Protein AF-A0A7J9BFS1-F1 (afdb_monomer_lite)

Foldseek 3Di:
DVVVVVCVVVVVVVVVVVVVVVVVVVVVVLVVCVVVVDDSVVVVVVVVVVVCVVVVVVCVVDPDPDPDPPVVVVVVVVVVVVVVVVVVVVVVCLVVCVVVDPPVVSVVVVVCVVVVVVVVVVVD

Structure (mmCIF, N/CA/C/O backbone):
data_AF-A0A7J9BFS1-F1
#
_entry.id   AF-A0A7J9BFS1-F1
#
loop_
_atom_site.group_PDB
_atom_site.id
_atom_site.type_symbol
_atom_site.label_atom_id
_atom_site.label_alt_id
_atom_site.label_comp_id
_atom_site.label_asym_id
_atom_site.label_entity_id
_atom_site.label_seq_id
_atom_site.pdbx_PDB_ins_code
_atom_site.Cartn_x
_atom_site.Cartn_y
_atom_site.Cartn_z
_atom_site.occupancy
_atom_site.B_iso_or_equiv
_atom_site.auth_seq_id
_atom_site.auth_comp_id
_atom_site.auth_asym_id
_atom_site.auth_atom_id
_atom_site.pdbx_PDB_model_num
ATOM 1 N N . MET A 1 1 ? 2.893 0.863 -35.184 1.00 55.41 1 MET A N 1
ATOM 2 C CA . MET A 1 1 ? 3.266 1.933 -34.227 1.00 55.41 1 MET A CA 1
ATOM 3 C C . MET A 1 1 ? 2.074 2.430 -33.401 1.00 55.41 1 MET A C 1
ATOM 5 O O . MET A 1 1 ? 2.180 2.398 -32.184 1.00 55.41 1 MET A O 1
ATOM 9 N N . ALA A 1 2 ? 0.919 2.753 -34.004 1.00 58.19 2 ALA A N 1
ATOM 10 C CA . ALA A 1 2 ? -0.283 3.233 -33.291 1.00 58.19 2 ALA A CA 1
ATOM 11 C C . ALA A 1 2 ? -0.827 2.300 -32.178 1.00 58.19 2 ALA A C 1
ATOM 13 O O . ALA A 1 2 ? -1.223 2.768 -31.117 1.00 58.19 2 ALA A O 1
ATOM 14 N N . ARG A 1 3 ? -0.771 0.970 -32.362 1.00 57.31 3 ARG A N 1
ATOM 15 C CA . ARG A 1 3 ? -1.233 -0.019 -31.359 1.00 57.31 3 ARG A CA 1
ATOM 16 C C . ARG A 1 3 ? -0.454 0.008 -30.031 1.00 57.31 3 ARG A C 1
ATOM 18 O O . ARG A 1 3 ? -1.038 -0.262 -28.990 1.00 57.31 3 ARG A O 1
ATOM 25 N N . ARG A 1 4 ? 0.848 0.329 -30.059 1.00 61.09 4 ARG A N 1
ATOM 26 C CA . ARG A 1 4 ? 1.684 0.455 -28.846 1.00 61.09 4 ARG A CA 1
ATOM 27 C C . ARG A 1 4 ? 1.444 1.774 -28.113 1.00 61.09 4 ARG A C 1
ATOM 29 O O . ARG A 1 4 ? 1.547 1.795 -26.896 1.00 61.09 4 ARG A O 1
ATOM 36 N N . TYR A 1 5 ? 1.114 2.833 -28.852 1.00 60.84 5 TYR A N 1
ATOM 37 C CA . TYR A 1 5 ? 0.752 4.131 -28.281 1.00 60.84 5 TYR A CA 1
ATOM 38 C C . TYR A 1 5 ? -0.561 4.019 -27.514 1.00 60.84 5 TYR A C 1
ATOM 40 O O . TYR A 1 5 ? -0.587 4.249 -26.315 1.00 60.84 5 TYR A O 1
ATOM 48 N N . CYS A 1 6 ? -1.589 3.473 -28.173 1.00 59.28 6 CYS A N 1
ATOM 49 C CA . CYS A 1 6 ? -2.881 3.235 -27.544 1.00 59.28 6 CYS A CA 1
ATOM 50 C C . CYS A 1 6 ? -2.723 2.362 -26.289 1.00 59.28 6 CYS A C 1
ATOM 52 O O . CYS A 1 6 ? -3.188 2.758 -25.238 1.00 59.28 6 CYS A O 1
ATOM 54 N N . TYR A 1 7 ? -1.965 1.254 -26.341 1.00 67.69 7 TYR A N 1
ATOM 55 C CA . TYR A 1 7 ? -1.684 0.420 -25.158 1.00 67.69 7 TYR A CA 1
ATOM 56 C C . TYR A 1 7 ? -1.024 1.186 -23.996 1.00 67.69 7 TYR A C 1
ATOM 58 O O . TYR A 1 7 ? -1.391 0.961 -22.846 1.00 67.69 7 TYR A O 1
ATOM 66 N N . ASN A 1 8 ? -0.088 2.096 -24.279 1.00 74.12 8 ASN A N 1
ATOM 67 C CA . ASN A 1 8 ? 0.541 2.932 -23.253 1.00 74.12 8 ASN A CA 1
ATOM 68 C C . ASN A 1 8 ? -0.403 3.990 -22.668 1.00 74.12 8 ASN A C 1
ATOM 70 O O . ASN A 1 8 ? -0.180 4.389 -21.531 1.00 74.12 8 ASN A O 1
ATOM 74 N N . ASP A 1 9 ? -1.449 4.398 -23.389 1.00 75.88 9 ASP A N 1
ATOM 75 C CA . ASP A 1 9 ? -2.501 5.287 -22.881 1.00 75.88 9 ASP A CA 1
ATOM 76 C C . ASP A 1 9 ? -3.625 4.514 -22.157 1.00 75.88 9 ASP A C 1
ATOM 78 O O . ASP A 1 9 ? -4.157 4.983 -21.150 1.00 75.88 9 ASP A O 1
ATOM 82 N N . VAL A 1 10 ? -3.970 3.292 -22.596 1.00 81.56 10 VAL A N 1
ATOM 83 C CA . VAL A 1 10 ? -5.007 2.477 -21.927 1.00 81.56 10 VAL A CA 1
ATOM 84 C C . VAL A 1 10 ? -4.484 1.808 -20.656 1.00 81.56 10 VAL A C 1
ATOM 86 O O . VAL A 1 10 ? -5.241 1.633 -19.706 1.00 81.56 10 VAL A O 1
ATOM 89 N N . ALA A 1 11 ? -3.204 1.435 -20.601 1.00 82.75 11 ALA A N 1
ATOM 90 C CA . ALA A 1 11 ? -2.602 0.827 -19.414 1.00 82.75 11 ALA A CA 1
ATOM 91 C 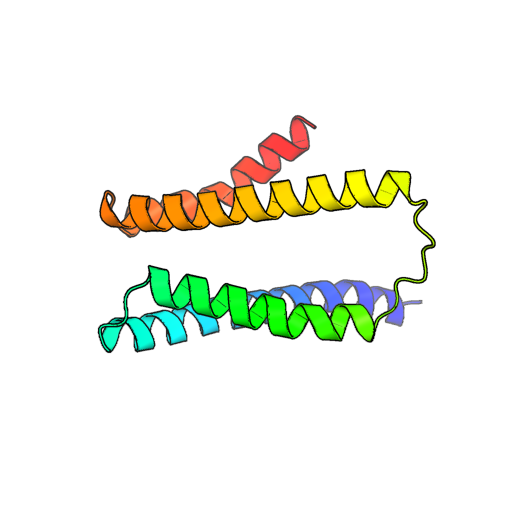C . ALA A 1 11 ? -2.747 1.688 -18.138 1.00 82.75 11 ALA A C 1
ATOM 93 O O . ALA A 1 11 ? -3.215 1.150 -17.130 1.00 82.75 11 ALA A O 1
ATOM 94 N N . PRO A 1 12 ? -2.420 2.998 -18.134 1.00 86.00 12 PRO A N 1
ATOM 95 C CA . PRO A 1 12 ? -2.624 3.851 -16.967 1.00 86.00 12 PRO A CA 1
ATOM 96 C C . PRO A 1 12 ? -4.108 4.058 -16.648 1.00 86.00 12 PRO A C 1
ATOM 98 O O . PRO A 1 12 ? -4.456 4.111 -15.471 1.00 86.00 12 PRO A O 1
ATOM 101 N N . LEU A 1 13 ? -4.995 4.090 -17.650 1.00 85.56 13 LEU A N 1
ATOM 102 C CA . LEU A 1 13 ? -6.444 4.143 -17.418 1.00 85.56 13 LEU A CA 1
ATOM 103 C C . LEU A 1 13 ? -6.945 2.889 -16.695 1.00 85.56 13 LEU A C 1
ATOM 105 O O . LEU A 1 13 ? -7.626 2.990 -15.677 1.00 85.56 13 LEU A O 1
ATOM 109 N N . ILE A 1 14 ? -6.566 1.705 -17.174 1.00 88.56 14 ILE A N 1
ATOM 110 C CA . ILE A 1 14 ? -6.935 0.428 -16.550 1.00 88.56 14 ILE A CA 1
ATOM 111 C C . ILE A 1 14 ? -6.352 0.341 -15.134 1.00 88.56 14 ILE A C 1
ATOM 113 O O . ILE A 1 14 ? -7.049 -0.086 -14.210 1.00 88.56 14 ILE A O 1
ATOM 117 N N . ALA A 1 15 ? -5.107 0.785 -14.935 1.00 86.38 15 ALA A N 1
ATOM 118 C CA . ALA A 1 15 ? -4.481 0.833 -13.616 1.00 86.38 15 ALA A CA 1
ATOM 119 C C . ALA A 1 15 ? -5.232 1.773 -12.660 1.00 86.38 15 ALA A C 1
ATOM 121 O O . ALA A 1 15 ? -5.515 1.388 -11.525 1.00 86.38 15 ALA A O 1
ATOM 122 N N . MET A 1 16 ? -5.613 2.968 -13.123 1.00 89.25 16 MET A N 1
ATOM 123 C CA . MET A 1 16 ? -6.375 3.935 -12.333 1.00 89.25 16 MET A CA 1
ATOM 124 C C . MET A 1 16 ? -7.749 3.381 -11.950 1.00 89.25 16 MET A C 1
ATOM 126 O O . MET A 1 16 ? -8.113 3.416 -10.776 1.00 89.25 16 MET A O 1
ATOM 130 N N . VAL A 1 17 ? -8.489 2.815 -12.908 1.00 91.00 17 VAL A N 1
ATOM 131 C CA . VAL A 1 17 ? -9.804 2.208 -12.649 1.00 91.00 17 VAL A CA 1
ATOM 132 C C . VAL A 1 17 ? -9.676 1.069 -11.641 1.00 91.00 17 VAL A C 1
ATOM 134 O O . VAL A 1 17 ? -10.411 1.037 -10.657 1.00 91.00 17 VAL A O 1
ATOM 137 N N . THR A 1 18 ? -8.695 0.182 -11.819 1.00 89.38 18 THR A N 1
ATOM 138 C CA . THR A 1 18 ? -8.459 -0.937 -10.894 1.00 89.38 18 THR A CA 1
ATOM 139 C C . THR A 1 18 ? -8.118 -0.440 -9.487 1.00 89.38 18 THR A C 1
ATOM 141 O O . THR A 1 18 ? -8.646 -0.968 -8.506 1.00 89.38 18 THR A O 1
ATOM 144 N N . ALA A 1 19 ? -7.285 0.597 -9.367 1.00 83.75 19 ALA A N 1
ATOM 145 C CA . ALA A 1 19 ? -6.924 1.194 -8.084 1.00 83.75 19 ALA A CA 1
ATOM 146 C C . ALA A 1 19 ? -8.137 1.828 -7.386 1.00 83.75 19 ALA A C 1
ATOM 148 O O . ALA A 1 19 ? -8.351 1.583 -6.198 1.00 83.75 19 ALA A O 1
ATOM 149 N N . VAL A 1 20 ? -8.970 2.578 -8.117 1.00 87.50 20 VAL A N 1
ATOM 150 C CA . VAL A 1 20 ? -10.200 3.182 -7.579 1.00 87.50 20 VAL A CA 1
ATOM 151 C C . VAL A 1 20 ? -11.188 2.101 -7.146 1.00 87.50 20 VAL A C 1
ATOM 153 O O . VAL A 1 20 ? -11.685 2.154 -6.023 1.00 87.50 20 VAL A O 1
ATOM 156 N N . CYS A 1 21 ? -11.428 1.083 -7.977 1.00 89.06 21 CYS A N 1
ATOM 157 C CA . CYS A 1 21 ? -12.302 -0.040 -7.633 1.00 89.06 21 CYS A CA 1
ATOM 158 C C . CYS A 1 21 ? -11.809 -0.787 -6.389 1.00 89.06 21 CYS A C 1
ATOM 160 O O . CYS A 1 21 ? -12.604 -1.084 -5.500 1.00 89.06 21 CYS A O 1
ATOM 162 N N . THR A 1 22 ? -10.501 -1.040 -6.292 1.00 86.38 22 THR A N 1
ATOM 163 C CA . THR A 1 22 ? -9.896 -1.680 -5.114 1.00 86.38 22 THR A CA 1
ATOM 164 C C . THR A 1 22 ? -10.085 -0.810 -3.876 1.00 86.38 22 THR A C 1
ATOM 166 O O . THR A 1 22 ? -10.520 -1.314 -2.843 1.00 86.38 22 THR A O 1
ATOM 169 N N . ASN A 1 23 ? -9.838 0.501 -3.983 1.00 81.19 23 ASN A N 1
ATOM 170 C CA . ASN A 1 23 ? -10.001 1.444 -2.879 1.00 81.19 23 ASN A CA 1
ATOM 171 C C . ASN A 1 23 ? -11.459 1.514 -2.391 1.00 81.19 23 ASN A C 1
ATOM 173 O O . ASN A 1 23 ? -11.724 1.488 -1.191 1.00 81.19 23 ASN A O 1
ATOM 177 N N . VAL A 1 24 ? -12.425 1.554 -3.306 1.00 85.00 24 VAL A N 1
ATOM 178 C CA . VAL A 1 24 ? -13.853 1.527 -2.956 1.00 85.00 24 VAL A CA 1
ATOM 179 C C . VAL A 1 24 ? -14.227 0.186 -2.315 1.00 85.00 24 VAL A C 1
ATOM 181 O O . VAL A 1 24 ? -14.884 0.169 -1.275 1.00 85.00 24 VAL A O 1
ATOM 184 N N . GLY A 1 25 ? -13.752 -0.930 -2.874 1.00 86.06 25 GLY A N 1
ATOM 185 C CA . GLY A 1 25 ? -14.000 -2.273 -2.349 1.00 86.06 25 GLY A CA 1
ATOM 186 C C . GLY A 1 25 ? -13.510 -2.455 -0.911 1.00 86.06 25 GLY A C 1
ATOM 187 O O . GLY A 1 25 ? -14.271 -2.923 -0.062 1.00 86.06 25 GLY A O 1
ATOM 188 N N . VAL A 1 26 ? -12.282 -2.023 -0.596 1.00 81.19 26 VAL A N 1
ATOM 189 C CA . VAL A 1 26 ? -11.756 -2.111 0.780 1.00 81.19 26 VAL A CA 1
ATOM 190 C C . VAL A 1 26 ? -12.538 -1.235 1.757 1.00 81.19 26 VAL A C 1
ATOM 192 O O . VAL A 1 26 ? -12.759 -1.662 2.886 1.00 81.19 26 VAL A O 1
ATOM 195 N N . ASN A 1 27 ? -13.020 -0.060 1.336 1.00 8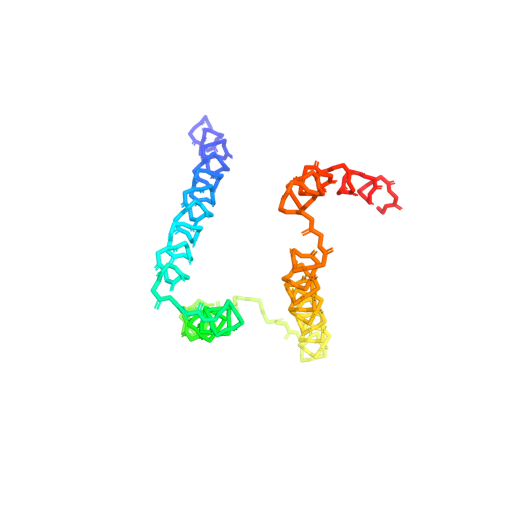0.19 27 ASN A N 1
ATOM 196 C CA . ASN A 1 27 ? -13.850 0.807 2.181 1.00 80.19 27 ASN A CA 1
ATOM 197 C C . ASN A 1 27 ? -15.211 0.171 2.501 1.00 80.19 27 ASN A C 1
ATOM 199 O O . ASN A 1 27 ? -15.679 0.262 3.637 1.00 80.19 27 ASN A O 1
ATOM 203 N N . ILE A 1 28 ? -15.833 -0.508 1.533 1.00 85.69 28 ILE A N 1
ATOM 204 C CA . ILE A 1 28 ? -17.091 -1.236 1.750 1.00 85.69 28 ILE A CA 1
ATOM 205 C C . ILE A 1 28 ? -16.867 -2.401 2.719 1.00 85.69 28 ILE A C 1
ATOM 207 O O . ILE A 1 28 ? -17.569 -2.499 3.723 1.00 85.69 28 ILE A O 1
ATOM 211 N N . LEU A 1 29 ? -15.850 -3.237 2.474 1.00 82.69 29 LEU A N 1
ATOM 212 C CA . LEU A 1 29 ? -15.500 -4.355 3.360 1.00 82.69 29 LEU A CA 1
ATOM 213 C C . LEU A 1 29 ? -15.184 -3.880 4.783 1.00 82.69 29 LEU A C 1
ATOM 215 O O . LEU A 1 29 ? -15.618 -4.494 5.757 1.00 82.69 29 LEU A O 1
ATOM 219 N N . PHE A 1 30 ? -14.464 -2.766 4.908 1.00 79.19 30 PHE A N 1
ATOM 220 C CA . PHE A 1 30 ? -14.154 -2.149 6.190 1.00 79.19 30 PHE A CA 1
ATOM 221 C C . PHE A 1 30 ? -15.408 -1.670 6.925 1.00 79.19 30 PHE A C 1
ATOM 223 O O . PHE A 1 30 ? -15.542 -1.899 8.130 1.00 79.19 30 PHE A O 1
ATOM 230 N N . LYS A 1 31 ? -16.342 -1.034 6.209 1.00 75.19 31 LYS A N 1
ATOM 231 C CA . LYS A 1 31 ? -17.610 -0.561 6.774 1.00 75.19 31 LYS A CA 1
ATOM 232 C C . LYS A 1 31 ? -18.478 -1.726 7.250 1.00 75.19 31 LYS A C 1
ATOM 234 O O . LYS A 1 31 ? -18.973 -1.682 8.372 1.00 75.19 31 LYS A O 1
ATOM 239 N N . GLU A 1 32 ? -18.588 -2.785 6.452 1.00 82.81 32 GLU A N 1
ATOM 240 C CA . GLU A 1 32 ? -19.311 -4.010 6.816 1.00 82.81 32 GLU A CA 1
ATOM 241 C C . GLU A 1 32 ? -18.690 -4.703 8.039 1.00 82.81 32 GLU A C 1
ATOM 243 O O . GLU A 1 32 ? -19.392 -5.085 8.977 1.00 82.81 32 GLU A O 1
ATOM 248 N N . ALA A 1 33 ? -17.360 -4.825 8.078 1.00 76.94 33 ALA A N 1
ATOM 249 C CA . ALA A 1 33 ? -16.662 -5.455 9.194 1.00 76.94 33 ALA A CA 1
ATOM 250 C C . ALA A 1 33 ? -16.762 -4.633 10.492 1.00 76.94 33 ALA A C 1
ATOM 252 O O . ALA A 1 33 ? -16.967 -5.193 11.571 1.00 76.94 33 ALA A O 1
ATOM 253 N N . THR A 1 34 ? -16.681 -3.304 10.392 1.00 75.12 34 THR A N 1
ATOM 254 C CA . THR A 1 34 ? -16.844 -2.397 11.540 1.00 75.12 34 THR A CA 1
ATOM 255 C C . THR A 1 34 ? -18.297 -2.368 12.024 1.00 75.12 34 THR A C 1
ATOM 257 O O . THR A 1 34 ? -18.533 -2.341 13.229 1.00 75.12 34 THR A O 1
ATOM 260 N N . SER A 1 35 ? -19.284 -2.460 11.122 1.00 77.38 35 SER A N 1
ATOM 261 C CA . SER A 1 35 ? -20.709 -2.558 11.484 1.00 77.38 35 SER A CA 1
ATOM 262 C C . SER A 1 35 ? -21.030 -3.815 12.297 1.00 77.38 35 SER A C 1
ATOM 264 O O . SER A 1 35 ? -22.001 -3.823 13.049 1.00 77.38 35 SER A O 1
ATOM 266 N N . LYS A 1 36 ? -20.215 -4.869 12.173 1.00 79.12 36 LYS A N 1
ATOM 267 C CA . LYS A 1 36 ? -20.292 -6.084 13.000 1.00 79.12 36 LYS A CA 1
ATOM 268 C C . LYS A 1 36 ? -19.485 -5.990 14.305 1.00 79.12 36 LYS A C 1
ATOM 270 O O . LYS A 1 36 ? -19.336 -6.991 14.998 1.00 79.12 36 LYS A O 1
ATOM 275 N N . GLY A 1 37 ? -18.967 -4.808 14.649 1.00 75.12 37 GLY A N 1
ATOM 276 C CA . GLY A 1 37 ? -18.242 -4.546 15.895 1.00 75.12 37 GLY A CA 1
ATOM 277 C C . GLY A 1 37 ? -16.745 -4.871 15.857 1.00 75.12 37 GLY A C 1
ATOM 278 O O . GLY A 1 37 ? -16.109 -4.916 16.909 1.00 75.12 37 GLY A O 1
ATOM 279 N N . MET A 1 38 ? -16.151 -5.108 14.681 1.00 74.44 38 MET A N 1
ATOM 280 C CA . MET A 1 38 ? -14.723 -5.419 14.589 1.00 74.44 38 MET A CA 1
ATOM 281 C C . MET A 1 38 ? -13.853 -4.166 14.753 1.00 74.44 38 MET A C 1
ATOM 283 O O . MET A 1 38 ? -14.061 -3.152 14.091 1.00 74.44 38 MET A O 1
ATOM 287 N N . ASN A 1 39 ? -12.833 -4.254 15.611 1.00 77.69 39 ASN A N 1
ATOM 288 C CA . ASN A 1 39 ? -11.900 -3.156 15.850 1.00 77.69 39 ASN A CA 1
ATOM 289 C C . ASN A 1 39 ? -11.040 -2.861 14.603 1.00 77.69 39 ASN A C 1
ATOM 291 O O . ASN A 1 39 ? -10.439 -3.765 14.014 1.00 77.69 39 ASN A O 1
ATOM 295 N N . GLN A 1 40 ? -10.914 -1.584 14.243 1.00 71.00 40 GLN A N 1
ATOM 296 C CA . GLN A 1 40 ? -10.244 -1.125 13.020 1.00 71.00 40 GLN A CA 1
ATOM 297 C C . GLN A 1 40 ? -8.759 -1.529 12.970 1.00 71.00 40 GLN A C 1
ATOM 299 O O . GLN A 1 40 ? -8.248 -1.913 11.918 1.00 71.00 40 GLN A O 1
ATOM 304 N N . TYR A 1 41 ? -8.075 -1.534 14.119 1.00 73.06 41 TYR A N 1
ATOM 305 C CA . TYR A 1 41 ? -6.674 -1.967 14.228 1.00 73.06 41 TYR A CA 1
ATOM 306 C C . TYR A 1 41 ? -6.472 -3.444 13.872 1.00 73.06 41 TYR A C 1
ATOM 308 O O . TYR A 1 41 ? -5.446 -3.820 13.298 1.00 73.06 41 TYR A O 1
ATOM 316 N N . ILE A 1 42 ? -7.464 -4.278 14.191 1.00 79.25 42 ILE A N 1
ATOM 317 C CA . ILE A 1 42 ? -7.425 -5.712 13.910 1.00 79.25 42 ILE A CA 1
ATOM 318 C C . ILE A 1 42 ? -7.592 -5.927 12.403 1.00 79.25 42 ILE A C 1
ATOM 320 O O . ILE A 1 42 ? -6.789 -6.637 11.801 1.00 79.25 42 ILE A O 1
ATOM 324 N N . PHE A 1 43 ? -8.547 -5.236 11.768 1.00 78.44 43 PHE A N 1
ATOM 325 C CA . PHE A 1 43 ? -8.743 -5.295 10.313 1.00 78.44 43 PHE A CA 1
ATOM 326 C C . PHE A 1 43 ? -7.482 -4.904 9.530 1.00 78.44 43 PHE A C 1
ATOM 328 O O . PHE A 1 43 ? -7.090 -5.591 8.583 1.00 78.44 43 PHE A O 1
ATOM 335 N N . ILE A 1 44 ? -6.828 -3.816 9.946 1.00 77.19 44 ILE A N 1
ATOM 336 C CA . ILE A 1 44 ? -5.602 -3.325 9.309 1.00 77.19 44 ILE A CA 1
ATOM 337 C C . ILE A 1 44 ? -4.491 -4.372 9.437 1.00 77.19 44 ILE A C 1
ATOM 339 O O . ILE A 1 44 ? -3.885 -4.746 8.434 1.00 77.19 44 ILE A O 1
ATOM 343 N N . THR A 1 45 ? -4.266 -4.901 10.642 1.00 80.44 45 THR A N 1
ATOM 344 C CA . THR A 1 45 ? -3.242 -5.929 10.884 1.00 80.44 45 THR A CA 1
ATOM 345 C C . THR A 1 45 ? -3.476 -7.173 10.025 1.00 80.44 45 THR A C 1
ATOM 3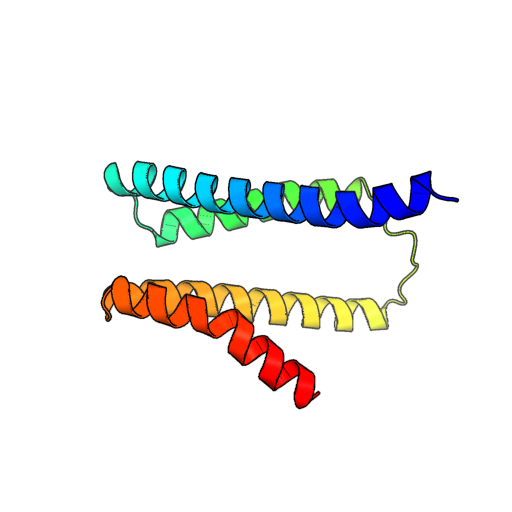47 O O . THR A 1 45 ? -2.553 -7.624 9.348 1.00 80.44 45 THR A O 1
ATOM 350 N N . TYR A 1 46 ? -4.709 -7.690 9.973 1.00 83.12 46 TYR A N 1
ATOM 351 C CA . TYR A 1 46 ? -5.043 -8.839 9.122 1.00 83.12 46 TYR A CA 1
ATOM 352 C C . TYR A 1 46 ? -4.793 -8.558 7.639 1.00 83.12 46 TYR A C 1
ATOM 354 O O . TYR A 1 46 ? -4.231 -9.403 6.946 1.00 83.12 46 TYR A O 1
ATOM 362 N N . SER A 1 47 ? -5.150 -7.367 7.160 1.00 82.94 47 SER A N 1
ATOM 363 C CA . SER A 1 47 ? -4.931 -6.981 5.763 1.00 82.94 47 SER A CA 1
ATOM 364 C C . SER A 1 47 ? -3.442 -6.966 5.403 1.00 82.94 47 SER A C 1
ATOM 366 O O . SER A 1 47 ? -3.066 -7.489 4.356 1.00 82.94 47 SER A O 1
ATOM 368 N N . TYR A 1 48 ? -2.580 -6.444 6.283 1.00 82.06 48 TYR A N 1
ATOM 369 C CA . TYR A 1 48 ? -1.126 -6.471 6.078 1.00 82.06 48 TYR A CA 1
ATOM 370 C C . TYR A 1 48 ? -0.550 -7.890 6.109 1.00 82.06 48 TYR A C 1
ATOM 372 O O . TYR A 1 48 ? 0.327 -8.200 5.304 1.00 82.06 48 TYR A O 1
ATOM 380 N N . VAL A 1 49 ? -1.051 -8.764 6.989 1.00 85.38 49 VAL A N 1
ATOM 381 C CA . VAL A 1 49 ? -0.625 -10.173 7.046 1.00 85.38 49 VAL A CA 1
ATOM 382 C C . VAL A 1 49 ? -1.010 -10.904 5.762 1.00 85.38 49 VAL A C 1
ATOM 384 O O . VAL A 1 49 ? -0.166 -11.568 5.164 1.00 85.38 49 VAL A O 1
ATOM 387 N N . VAL A 1 50 ? -2.251 -10.742 5.293 1.00 85.81 50 VAL A N 1
ATOM 388 C CA . VAL A 1 50 ? -2.714 -11.336 4.030 1.00 85.81 50 VAL A CA 1
ATOM 389 C C . VAL A 1 50 ? -1.919 -10.779 2.852 1.00 85.81 50 VAL A C 1
ATOM 391 O O . VAL A 1 50 ? -1.458 -11.550 2.014 1.00 85.81 50 VAL A O 1
ATOM 394 N N . ALA A 1 51 ? -1.685 -9.465 2.807 1.00 83.50 51 ALA A N 1
ATOM 395 C CA . ALA A 1 51 ? -0.867 -8.848 1.770 1.00 83.50 51 ALA A CA 1
ATOM 396 C C . ALA A 1 51 ? 0.553 -9.430 1.759 1.00 83.50 51 ALA A C 1
ATOM 398 O O . ALA A 1 51 ? 1.029 -9.837 0.702 1.00 83.50 51 ALA A O 1
ATOM 399 N N . ALA A 1 52 ? 1.206 -9.546 2.919 1.00 85.00 52 ALA A N 1
ATOM 400 C CA . ALA A 1 52 ? 2.525 -10.161 3.029 1.00 85.00 52 ALA A CA 1
ATOM 401 C C . ALA A 1 52 ? 2.515 -11.619 2.543 1.00 85.00 52 ALA A C 1
ATOM 403 O O . ALA A 1 52 ? 3.401 -12.018 1.791 1.00 85.00 52 ALA A O 1
ATOM 404 N N . LEU A 1 53 ? 1.488 -12.390 2.908 1.00 87.31 53 LEU A N 1
ATOM 405 C CA . LEU A 1 53 ? 1.344 -13.797 2.534 1.00 87.31 53 LEU A CA 1
ATOM 406 C C . LEU A 1 53 ? 1.068 -13.988 1.037 1.00 87.31 53 LEU A C 1
ATOM 408 O O . LEU A 1 53 ? 1.475 -15.001 0.485 1.00 87.31 53 LEU A O 1
ATOM 412 N N . VAL A 1 54 ? 0.437 -13.019 0.368 1.00 86.19 54 VAL A N 1
ATOM 413 C CA . VAL A 1 54 ? 0.228 -13.017 -1.092 1.00 86.19 54 VAL A CA 1
ATOM 414 C C . VAL A 1 54 ? 1.468 -12.518 -1.843 1.00 86.19 54 VAL A C 1
ATOM 416 O O . VAL A 1 54 ? 1.837 -13.081 -2.874 1.00 86.19 54 VAL A O 1
ATOM 419 N N . LEU A 1 55 ? 2.148 -11.488 -1.333 1.00 79.69 55 LEU A N 1
ATOM 420 C CA . LEU A 1 55 ? 3.366 -10.935 -1.937 1.00 79.69 55 LEU A CA 1
ATOM 421 C C . LEU A 1 55 ? 4.560 -11.893 -1.838 1.00 79.69 55 LEU A C 1
ATOM 423 O O . LEU A 1 55 ? 5.387 -11.932 -2.749 1.00 79.69 55 LEU A O 1
ATOM 427 N N . LEU A 1 56 ? 4.649 -12.675 -0.761 1.00 82.38 56 LEU A N 1
ATOM 428 C CA . LEU A 1 56 ? 5.735 -13.626 -0.520 1.00 82.38 56 LEU A CA 1
ATOM 429 C C . LEU A 1 56 ? 5.873 -14.706 -1.619 1.00 82.38 56 LEU A C 1
ATOM 431 O O . LEU A 1 56 ? 6.963 -14.815 -2.185 1.00 82.38 56 LEU A O 1
ATOM 435 N N . PRO A 1 57 ? 4.821 -15.457 -2.007 1.00 80.56 57 PRO A N 1
ATOM 436 C CA . PRO A 1 57 ? 4.891 -16.411 -3.112 1.00 80.56 57 PRO A CA 1
ATOM 437 C C . PRO A 1 57 ? 5.031 -15.710 -4.465 1.00 80.56 57 PRO A C 1
ATOM 439 O O . PRO A 1 57 ? 5.745 -16.205 -5.334 1.00 80.56 57 PRO A O 1
ATOM 442 N N . LEU A 1 58 ? 4.422 -14.533 -4.648 1.00 78.94 58 LEU A N 1
ATOM 443 C CA . LEU A 1 58 ? 4.531 -13.779 -5.898 1.00 78.94 58 LEU A CA 1
ATOM 444 C C . LEU A 1 58 ? 5.978 -13.337 -6.171 1.00 78.94 58 LEU A C 1
ATOM 446 O O . LEU A 1 58 ? 6.447 -13.414 -7.305 1.00 78.94 58 LEU A O 1
ATOM 450 N N . SER A 1 59 ? 6.707 -12.955 -5.120 1.00 76.69 59 SER A N 1
ATOM 451 C CA . SER A 1 59 ? 8.141 -12.645 -5.178 1.00 76.69 59 SER A CA 1
ATOM 452 C C . SER A 1 59 ? 8.990 -13.855 -5.595 1.00 76.69 59 SER A C 1
ATOM 454 O O . SER A 1 59 ? 10.001 -13.701 -6.277 1.00 76.69 59 SER A O 1
ATOM 456 N N . PHE A 1 60 ? 8.566 -15.069 -5.226 1.00 75.00 60 PHE A N 1
ATOM 457 C CA . PHE A 1 60 ? 9.262 -16.309 -5.579 1.00 75.00 60 PHE A CA 1
ATOM 458 C C . PHE A 1 60 ? 8.965 -16.761 -7.020 1.00 75.00 60 PHE A C 1
ATOM 460 O O . PHE A 1 60 ? 9.852 -17.260 -7.709 1.00 75.00 60 PHE A O 1
ATOM 467 N N . ILE A 1 61 ? 7.729 -16.553 -7.493 1.00 79.19 61 ILE A N 1
ATOM 468 C CA . ILE A 1 61 ? 7.274 -16.920 -8.848 1.00 79.19 61 ILE A CA 1
ATOM 469 C C . ILE A 1 61 ? 7.791 -15.943 -9.914 1.00 79.19 61 ILE A C 1
ATOM 471 O O . ILE A 1 61 ? 8.033 -16.353 -11.049 1.00 79.19 61 ILE A O 1
ATOM 475 N N . PHE A 1 62 ? 7.984 -14.667 -9.566 1.00 71.06 62 PHE A N 1
ATOM 476 C CA . PHE A 1 62 ? 8.572 -13.654 -10.445 1.00 71.06 62 PHE A CA 1
ATOM 477 C C . PHE A 1 62 ? 10.027 -13.368 -10.045 1.00 71.06 62 PHE A C 1
ATOM 479 O O . PHE A 1 62 ? 10.311 -12.311 -9.470 1.00 71.06 62 PHE A O 1
ATOM 486 N N . PRO A 1 63 ? 10.981 -14.271 -10.354 1.00 64.25 63 PRO A N 1
ATOM 487 C CA . PRO A 1 63 ? 12.378 -14.042 -10.039 1.00 64.25 63 PRO A CA 1
ATOM 488 C C . PRO A 1 63 ? 12.859 -12.785 -10.761 1.00 64.25 63 PRO A C 1
ATOM 490 O O . PRO A 1 63 ? 12.775 -12.639 -11.986 1.00 64.25 63 PRO A O 1
ATOM 493 N N . ARG A 1 64 ? 13.366 -11.839 -9.973 1.00 60.75 64 ARG A N 1
ATOM 494 C CA . ARG A 1 64 ? 13.905 -10.578 -10.471 1.00 60.75 64 ARG A CA 1
ATOM 495 C C . ARG A 1 64 ? 15.128 -10.891 -11.340 1.00 60.75 64 ARG A C 1
ATOM 497 O O . ARG A 1 64 ? 16.153 -11.318 -10.828 1.00 60.75 64 ARG A O 1
ATOM 504 N N . ARG A 1 65 ? 15.050 -10.630 -12.652 1.00 56.31 65 ARG A N 1
ATOM 505 C CA . ARG A 1 65 ? 16.169 -10.822 -13.608 1.00 56.31 65 ARG A CA 1
ATOM 506 C C . ARG A 1 65 ? 17.411 -9.960 -13.323 1.00 56.31 65 ARG A C 1
ATOM 508 O O . ARG A 1 65 ? 18.422 -10.114 -13.994 1.00 56.31 65 ARG A O 1
ATOM 515 N N . ALA A 1 66 ? 17.344 -9.041 -12.361 1.00 56.62 66 ALA A N 1
ATOM 516 C CA . ALA A 1 66 ? 18.455 -8.178 -11.995 1.00 56.62 66 ALA A CA 1
ATOM 517 C C . ALA A 1 66 ? 19.237 -8.788 -10.826 1.00 56.62 66 ALA A C 1
ATOM 519 O O . ALA A 1 66 ? 18.773 -8.762 -9.685 1.00 56.62 66 ALA A O 1
ATOM 520 N N . THR A 1 67 ? 20.440 -9.288 -11.105 1.00 55.12 67 THR A N 1
ATOM 521 C CA . THR A 1 67 ? 21.452 -9.622 -10.096 1.00 55.12 67 THR A CA 1
ATOM 522 C C . THR A 1 67 ? 21.866 -8.340 -9.373 1.00 55.12 67 THR A C 1
ATOM 524 O O . THR A 1 67 ? 22.747 -7.604 -9.820 1.00 55.12 67 THR A O 1
ATOM 527 N N . VAL A 1 68 ? 21.177 -8.013 -8.282 1.00 57.38 68 VAL A N 1
ATOM 528 C CA . VAL A 1 68 ? 21.553 -6.899 -7.409 1.00 57.38 68 VAL A CA 1
ATOM 529 C C . VAL A 1 68 ? 22.705 -7.353 -6.507 1.00 57.38 68 VAL A C 1
ATOM 531 O O . VAL A 1 68 ? 22.554 -8.355 -5.810 1.00 57.38 68 VAL A O 1
ATOM 534 N N . PRO A 1 69 ? 23.857 -6.657 -6.508 1.00 60.78 69 PRO A N 1
ATOM 535 C CA . PRO A 1 69 ? 24.992 -7.027 -5.666 1.00 60.78 69 PRO A CA 1
ATOM 536 C C . PRO A 1 69 ? 24.598 -7.015 -4.181 1.00 60.78 69 PRO A C 1
ATOM 538 O O . PRO A 1 69 ? 23.795 -6.183 -3.760 1.00 60.78 69 PRO A O 1
ATOM 541 N N . LEU A 1 70 ? 25.177 -7.916 -3.380 1.00 59.97 70 LEU A N 1
ATOM 542 C CA . LEU A 1 70 ? 24.790 -8.178 -1.982 1.00 59.97 70 LEU A CA 1
ATOM 543 C C . LEU A 1 70 ? 24.728 -6.911 -1.101 1.00 59.97 70 LEU A C 1
ATOM 545 O O . LEU A 1 70 ? 23.815 -6.755 -0.295 1.00 59.97 70 LEU A O 1
ATOM 549 N N . LEU A 1 71 ? 25.636 -5.952 -1.320 1.00 59.81 71 LEU A N 1
ATOM 550 C CA . LEU A 1 71 ? 25.655 -4.659 -0.616 1.00 59.81 71 LEU A CA 1
ATOM 551 C C . LEU A 1 71 ? 24.439 -3.775 -0.945 1.00 59.81 71 LEU A C 1
ATOM 553 O O . LEU A 1 71 ? 23.917 -3.071 -0.081 1.00 59.81 71 LEU A O 1
ATOM 557 N N . LYS A 1 72 ? 23.929 -3.853 -2.181 1.00 65.44 72 LYS A N 1
ATOM 558 C CA . LYS A 1 72 ? 22.673 -3.201 -2.573 1.00 65.44 72 LYS A CA 1
ATOM 559 C C . LYS A 1 72 ? 21.463 -3.879 -1.939 1.00 65.44 72 LYS A C 1
ATOM 561 O O . LYS A 1 72 ? 20.446 -3.213 -1.796 1.00 65.44 72 LYS A O 1
ATOM 566 N N . TYR A 1 73 ? 21.551 -5.149 -1.538 1.00 71.44 73 TYR A N 1
ATOM 567 C CA . TYR A 1 73 ? 20.432 -5.859 -0.914 1.00 71.44 73 TYR A CA 1
ATOM 568 C C . TYR A 1 73 ? 20.122 -5.316 0.483 1.00 71.44 73 TYR A C 1
ATOM 570 O O . TYR A 1 73 ? 18.963 -5.049 0.782 1.00 71.44 73 TYR A O 1
ATOM 578 N N . PHE A 1 74 ? 21.148 -5.058 1.305 1.00 72.81 74 PHE A N 1
ATOM 579 C CA . PHE A 1 74 ? 20.959 -4.440 2.622 1.00 72.81 74 PHE A CA 1
ATOM 580 C C . PHE A 1 74 ? 20.431 -3.004 2.507 1.00 72.81 74 PHE A C 1
ATOM 582 O O . PHE A 1 74 ? 19.478 -2.638 3.188 1.00 72.81 74 PHE A O 1
ATOM 589 N N . TYR A 1 75 ? 20.987 -2.211 1.584 1.00 76.19 75 TYR A N 1
ATOM 590 C CA . TYR A 1 75 ? 20.515 -0.849 1.312 1.00 76.19 75 TYR A CA 1
ATOM 591 C C . TYR A 1 75 ? 19.072 -0.806 0.779 1.00 76.19 75 TYR A C 1
ATOM 593 O O . TYR A 1 75 ? 18.276 0.054 1.156 1.00 76.19 75 TYR A O 1
ATOM 601 N N . LEU A 1 76 ? 18.711 -1.736 -0.106 1.00 78.00 76 LEU A N 1
ATOM 602 C CA . LEU A 1 76 ? 17.354 -1.833 -0.636 1.00 78.00 76 LEU A CA 1
ATOM 603 C C . LEU A 1 76 ? 16.381 -2.343 0.435 1.00 78.00 76 LEU A C 1
ATOM 605 O O . LEU A 1 76 ? 15.271 -1.830 0.537 1.00 78.00 76 LEU A O 1
ATOM 609 N N . GLY A 1 77 ? 16.814 -3.303 1.254 1.00 79.25 77 GLY A N 1
ATOM 610 C CA . GLY A 1 77 ? 16.060 -3.826 2.387 1.00 79.25 77 GLY A CA 1
ATOM 611 C C . GLY A 1 77 ? 15.778 -2.755 3.436 1.00 79.25 77 GLY A C 1
ATOM 612 O O . GLY A 1 77 ? 14.630 -2.607 3.842 1.00 79.25 77 GLY A O 1
ATOM 613 N N . SER A 1 78 ? 16.774 -1.947 3.809 1.00 78.88 78 SER A N 1
ATOM 614 C CA . SER A 1 78 ? 16.584 -0.848 4.762 1.00 78.88 78 SER A CA 1
ATOM 615 C C . SER A 1 78 ? 15.665 0.240 4.208 1.00 78.88 78 SER A C 1
ATOM 617 O O . SER A 1 78 ? 14.801 0.723 4.934 1.00 78.88 78 SER A O 1
ATOM 619 N N . ARG A 1 79 ? 15.756 0.576 2.914 1.00 77.88 79 ARG A N 1
ATOM 620 C CA . ARG A 1 79 ? 14.807 1.500 2.269 1.00 77.88 79 ARG A CA 1
ATOM 621 C C . ARG A 1 79 ? 13.377 0.967 2.254 1.00 77.88 79 ARG A C 1
ATOM 623 O O . ARG A 1 79 ? 12.461 1.717 2.571 1.00 77.88 79 ARG A O 1
ATOM 630 N N . LEU A 1 80 ? 13.180 -0.302 1.899 1.00 81.88 80 LEU A N 1
ATOM 631 C CA . LEU A 1 80 ? 11.857 -0.936 1.912 1.00 81.88 80 LEU A CA 1
ATOM 632 C C . LEU A 1 80 ? 11.297 -1.028 3.334 1.00 81.88 80 LEU A C 1
ATOM 634 O O . LEU A 1 80 ? 10.116 -0.765 3.542 1.00 81.88 80 LEU A O 1
ATOM 638 N N . PHE A 1 81 ? 12.150 -1.341 4.309 1.00 81.38 81 PHE A N 1
ATOM 639 C CA . PHE A 1 81 ? 11.783 -1.370 5.718 1.00 81.38 81 PHE A CA 1
ATOM 640 C C . PHE A 1 81 ? 11.369 0.014 6.221 1.00 81.38 81 PHE A C 1
ATOM 642 O O . PHE A 1 81 ? 10.302 0.145 6.807 1.00 81.38 81 PHE A O 1
ATOM 649 N N . LEU A 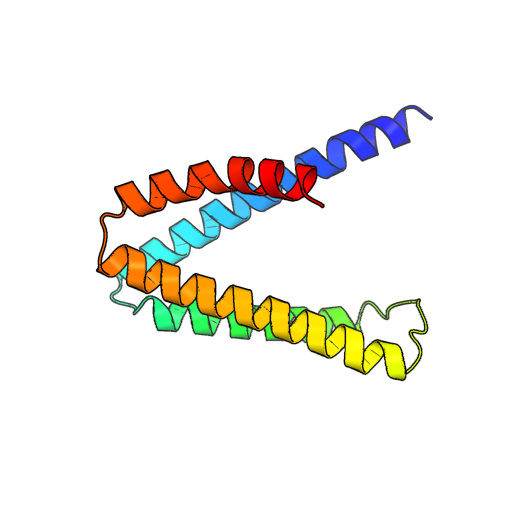1 82 ? 12.156 1.056 5.936 1.00 84.88 82 LEU A N 1
ATOM 650 C CA . LEU A 1 82 ? 11.820 2.436 6.294 1.00 84.88 82 LEU A CA 1
ATOM 651 C C . LEU A 1 82 ? 10.525 2.898 5.620 1.00 84.88 82 LEU A C 1
ATOM 653 O O . LEU A 1 82 ? 9.699 3.530 6.271 1.00 84.88 82 LEU A O 1
ATOM 657 N N . LEU A 1 83 ? 10.315 2.547 4.348 1.00 83.44 83 LEU A N 1
ATOM 658 C CA . LEU A 1 83 ? 9.087 2.876 3.624 1.00 83.44 83 LEU A CA 1
ATOM 659 C C . LEU A 1 83 ? 7.863 2.177 4.239 1.00 83.44 83 LEU A C 1
ATOM 661 O O . LEU A 1 83 ? 6.829 2.811 4.443 1.00 83.44 83 LEU A O 1
ATOM 665 N N . GLY A 1 84 ? 7.994 0.892 4.580 1.00 81.44 84 GLY A N 1
ATOM 666 C CA . GLY A 1 84 ? 6.953 0.132 5.273 1.00 81.44 84 GLY A CA 1
ATOM 667 C C . GLY A 1 84 ? 6.667 0.669 6.677 1.00 81.44 84 GLY A C 1
ATOM 668 O O . GLY A 1 84 ? 5.505 0.804 7.055 1.00 81.44 84 GLY A O 1
ATOM 6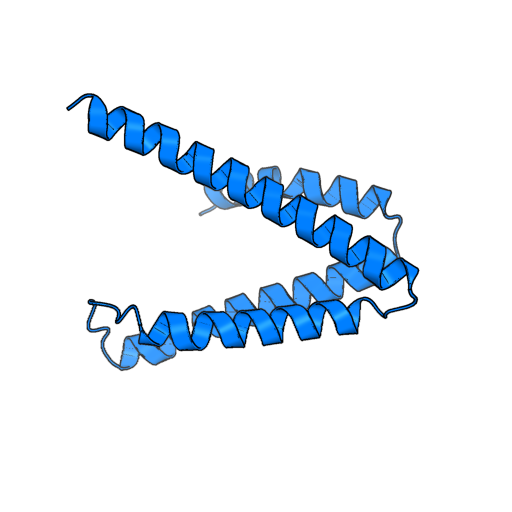69 N N . LEU A 1 85 ? 7.713 1.045 7.420 1.00 82.12 85 LEU A N 1
ATOM 670 C CA . LEU A 1 85 ? 7.609 1.644 8.749 1.00 82.12 85 LEU A CA 1
ATOM 671 C C . LEU A 1 85 ? 6.876 2.992 8.687 1.00 82.12 85 LEU A C 1
ATOM 673 O O . LEU A 1 85 ? 5.912 3.185 9.423 1.00 82.12 85 LEU A O 1
ATOM 677 N N . ILE A 1 86 ? 7.266 3.886 7.768 1.00 84.56 86 ILE A N 1
ATOM 678 C CA . ILE A 1 86 ? 6.565 5.158 7.528 1.00 84.56 86 ILE A CA 1
ATOM 679 C C . ILE A 1 86 ? 5.088 4.907 7.202 1.00 84.56 86 ILE A C 1
ATOM 681 O O . ILE A 1 86 ? 4.223 5.567 7.777 1.00 84.56 86 ILE A O 1
ATOM 685 N N . GLY A 1 87 ? 4.789 3.944 6.324 1.00 81.31 87 GLY A N 1
ATOM 686 C CA . GLY A 1 87 ? 3.415 3.622 5.935 1.00 81.31 87 GLY A CA 1
ATOM 687 C C . GLY A 1 87 ? 2.574 3.134 7.115 1.00 81.31 87 GLY A C 1
ATOM 688 O O . GLY A 1 87 ? 1.461 3.610 7.327 1.00 81.31 87 GLY A O 1
ATOM 689 N N . PHE A 1 88 ? 3.129 2.243 7.937 1.00 76.69 88 PHE A N 1
ATOM 690 C CA . PHE A 1 88 ? 2.451 1.726 9.123 1.00 76.69 88 PHE A CA 1
ATOM 691 C C . PHE A 1 88 ? 2.207 2.813 10.180 1.00 76.69 88 PHE A C 1
ATOM 693 O O . PHE A 1 88 ? 1.095 2.929 10.703 1.00 76.69 88 PHE A O 1
ATOM 700 N N . LEU A 1 89 ? 3.210 3.656 10.459 1.00 79.19 89 LEU A N 1
ATOM 701 C CA . LEU A 1 89 ? 3.041 4.799 11.360 1.00 79.19 89 LEU A CA 1
ATOM 702 C C . LEU A 1 89 ? 1.990 5.781 10.836 1.00 79.19 89 LEU A C 1
ATOM 704 O O . LEU A 1 89 ? 1.166 6.250 11.621 1.00 79.19 89 LEU A O 1
ATOM 708 N N . ALA A 1 90 ? 1.976 6.061 9.531 1.00 79.00 90 ALA A N 1
ATOM 709 C CA . ALA A 1 90 ? 0.968 6.917 8.914 1.00 79.00 90 ALA A CA 1
ATOM 710 C C . ALA A 1 90 ? -0.444 6.336 9.085 1.00 79.00 90 ALA A C 1
ATOM 712 O O . ALA A 1 90 ? -1.358 7.071 9.450 1.00 79.00 90 ALA A O 1
ATOM 713 N N . GLN A 1 91 ? -0.621 5.021 8.920 1.00 72.94 91 GLN A N 1
ATOM 714 C CA . GLN A 1 91 ? -1.909 4.340 9.104 1.00 72.94 91 GLN A CA 1
ATOM 715 C C . GLN A 1 91 ? -2.413 4.425 10.558 1.00 72.94 91 GLN A C 1
ATOM 717 O O . GLN A 1 91 ? -3.596 4.691 10.805 1.00 72.94 91 GLN A O 1
ATOM 722 N N . ILE A 1 92 ? -1.518 4.227 11.533 1.00 75.50 92 ILE A N 1
ATOM 723 C CA . ILE A 1 92 ? -1.839 4.365 12.963 1.00 75.50 92 ILE A CA 1
ATOM 724 C C . ILE A 1 92 ? -2.186 5.815 13.290 1.00 75.50 92 ILE A C 1
ATOM 726 O O . ILE A 1 92 ? -3.194 6.065 13.953 1.00 75.50 92 ILE A O 1
ATOM 730 N N . CYS A 1 93 ? -1.369 6.760 12.820 1.00 74.44 93 CYS A N 1
ATOM 731 C CA . CYS A 1 93 ? -1.568 8.186 13.040 1.00 74.44 93 CYS A CA 1
ATOM 732 C C . CYS A 1 93 ? -2.886 8.661 12.418 1.00 74.44 93 CYS A C 1
ATOM 734 O O . CYS A 1 93 ? -3.641 9.360 13.079 1.00 74.44 93 CYS A O 1
ATOM 736 N N . ALA A 1 94 ? -3.229 8.199 11.213 1.00 71.00 94 ALA A N 1
ATOM 737 C CA . ALA A 1 94 ? -4.506 8.487 10.565 1.00 71.00 94 ALA A CA 1
ATOM 738 C C . ALA A 1 94 ? -5.692 7.915 11.357 1.00 71.00 94 ALA A C 1
ATOM 740 O O . ALA A 1 94 ? -6.671 8.617 11.594 1.00 71.00 94 ALA A O 1
ATOM 741 N N . SER A 1 95 ? -5.586 6.673 11.841 1.00 66.56 95 SER A N 1
ATOM 742 C CA . SER A 1 95 ? -6.649 6.040 12.638 1.00 66.56 95 SER A CA 1
ATOM 743 C C . SER A 1 95 ? -6.860 6.755 13.978 1.00 66.56 95 SER A C 1
ATOM 745 O O . SER A 1 95 ? -7.991 7.012 14.382 1.00 66.56 95 SER A O 1
ATOM 747 N N . LYS A 1 96 ? -5.770 7.134 14.659 1.00 68.56 96 LYS A N 1
ATOM 748 C CA . LYS A 1 96 ? -5.822 7.964 15.873 1.00 68.56 96 LYS A CA 1
ATOM 749 C C . LYS A 1 96 ? -6.335 9.374 15.560 1.00 68.56 96 LYS A C 1
ATOM 751 O O . LYS A 1 96 ? -7.142 9.902 16.312 1.00 68.56 96 LYS A O 1
ATOM 756 N N . GLY A 1 97 ? -5.923 9.956 14.438 1.00 64.31 97 GLY A N 1
ATOM 757 C CA . GLY A 1 97 ? -6.347 11.271 13.969 1.00 64.31 97 GLY A CA 1
ATOM 758 C C . GLY A 1 97 ? -7.846 11.343 13.706 1.00 64.31 97 GLY A C 1
ATOM 759 O O . GLY A 1 97 ? -8.466 12.320 14.094 1.00 64.31 97 GLY A O 1
ATOM 760 N N . ILE A 1 98 ? -8.455 10.295 13.149 1.00 65.50 98 ILE A N 1
ATOM 761 C CA . ILE A 1 98 ? -9.917 10.200 12.979 1.00 65.50 98 ILE A CA 1
ATOM 762 C C . ILE A 1 98 ? -10.637 9.990 14.322 1.00 65.50 98 ILE A C 1
ATOM 764 O O . ILE A 1 98 ? -11.788 10.376 14.466 1.00 65.50 98 ILE A O 1
ATOM 768 N N . ALA A 1 99 ? -9.986 9.394 15.324 1.00 62.91 99 ALA A N 1
ATOM 769 C CA . ALA A 1 99 ? -10.570 9.280 16.662 1.00 62.91 99 ALA A CA 1
ATOM 770 C C . ALA A 1 99 ? -10.536 10.614 17.436 1.00 62.91 99 ALA A C 1
ATOM 772 O O . ALA A 1 99 ? -11.439 10.891 18.220 1.00 62.91 99 ALA A O 1
ATOM 773 N N . TYR A 1 100 ? -9.505 11.440 17.215 1.00 60.22 100 TYR A N 1
ATOM 774 C CA . TYR A 1 100 ? -9.361 12.767 17.833 1.00 60.22 100 TYR A CA 1
ATOM 775 C C . TYR A 1 100 ? -9.968 13.909 17.005 1.00 60.22 100 TYR A C 1
ATOM 777 O O . TYR A 1 100 ? -10.178 15.001 17.530 1.00 60.22 100 TYR A O 1
ATOM 785 N N . SER A 1 101 ? -10.231 13.686 15.720 1.00 63.12 101 SER A N 1
ATOM 786 C CA . SER A 1 101 ? -10.711 14.690 14.773 1.00 63.12 101 SER A CA 1
ATOM 787 C C . SER A 1 101 ? -11.957 14.214 14.037 1.00 63.12 101 SER A C 1
ATOM 789 O O . SER A 1 101 ? -12.291 13.038 14.019 1.00 63.12 101 SER A O 1
ATOM 791 N N . SER A 1 102 ? -12.669 15.136 13.398 1.00 70.88 102 SER A N 1
ATOM 792 C CA . SER A 1 102 ? -13.844 14.779 12.608 1.00 70.88 102 SER A CA 1
ATOM 793 C C . SER A 1 102 ? -13.437 14.001 11.344 1.00 70.88 102 SER A C 1
ATOM 795 O O . SER A 1 102 ? -12.476 14.390 10.672 1.00 70.88 102 SER A O 1
ATOM 797 N N . PRO A 1 103 ? -14.209 12.979 10.925 1.00 62.00 103 PRO A N 1
ATOM 798 C CA . PRO A 1 103 ? -14.063 12.339 9.614 1.00 62.00 103 PRO A CA 1
ATOM 799 C C . PRO A 1 103 ? -14.057 13.336 8.437 1.00 62.00 103 PRO A C 1
ATOM 801 O O . PRO A 1 103 ? -13.445 13.074 7.398 1.00 62.00 103 PRO A O 1
ATOM 804 N N . ALA A 1 104 ? -14.688 14.506 8.603 1.00 71.00 104 ALA A N 1
ATOM 805 C CA . ALA A 1 104 ? -14.663 15.586 7.617 1.00 71.00 104 ALA A CA 1
ATOM 806 C C . ALA A 1 104 ? -13.265 16.213 7.466 1.00 71.00 104 ALA A C 1
ATOM 808 O O . ALA A 1 104 ? -12.838 16.502 6.349 1.00 71.00 104 ALA A O 1
ATOM 809 N N . LEU A 1 105 ? -12.519 16.367 8.565 1.00 69.56 105 LEU A N 1
ATOM 810 C CA . LEU A 1 105 ? -11.156 16.902 8.542 1.00 69.56 105 LEU A CA 1
ATOM 811 C C . LEU A 1 105 ? -10.187 15.901 7.903 1.00 69.56 105 LEU A C 1
ATOM 813 O O . LEU A 1 105 ? -9.378 16.285 7.063 1.00 69.56 105 LEU A O 1
ATOM 817 N N . ALA A 1 106 ? -10.332 14.608 8.204 1.00 68.25 106 ALA A N 1
ATOM 818 C CA . ALA A 1 106 ? -9.565 13.550 7.539 1.00 68.25 106 ALA A CA 1
ATOM 819 C C . ALA A 1 106 ? -9.827 13.502 6.018 1.00 68.25 106 ALA A C 1
ATOM 821 O O . ALA A 1 106 ? -8.902 13.321 5.219 1.00 68.25 106 ALA A O 1
ATOM 822 N N . SER A 1 107 ? -11.077 13.735 5.605 1.00 68.38 107 SER A N 1
ATOM 823 C CA . SER A 1 107 ? -11.445 13.829 4.186 1.00 68.38 107 SER A CA 1
ATOM 824 C C . SER A 1 107 ? -10.818 15.059 3.517 1.00 68.38 107 SER A C 1
ATOM 826 O O . SER A 1 107 ? -10.251 14.946 2.432 1.00 68.38 107 SER A O 1
ATOM 828 N N . ALA A 1 108 ? -10.828 16.219 4.184 1.00 76.31 108 ALA A N 1
ATOM 829 C CA . ALA A 1 108 ? -10.177 17.433 3.688 1.00 76.31 108 ALA A CA 1
ATOM 830 C C . ALA A 1 108 ? -8.648 17.279 3.566 1.00 76.31 108 ALA A C 1
ATOM 832 O O . ALA A 1 108 ? -8.063 17.707 2.571 1.00 76.31 108 ALA A O 1
ATOM 833 N N . MET A 1 109 ? -7.999 16.613 4.529 1.00 78.50 109 MET A N 1
ATOM 834 C CA . MET A 1 109 ? -6.561 16.321 4.474 1.00 78.50 109 MET A CA 1
ATOM 835 C C . MET A 1 109 ? -6.184 15.392 3.316 1.00 78.50 109 MET A C 1
ATOM 837 O O . MET A 1 109 ? -5.123 15.559 2.718 1.00 78.50 109 MET A O 1
ATOM 841 N N . SER A 1 110 ? -7.058 14.454 2.947 1.00 74.38 110 SER A N 1
ATOM 842 C CA . SER A 1 110 ? -6.807 13.538 1.825 1.00 74.38 110 SER A CA 1
ATOM 843 C C . SER A 1 110 ? -6.729 14.275 0.480 1.00 74.38 110 SER A C 1
ATOM 845 O O . SER A 1 110 ? -5.911 13.925 -0.371 1.00 74.38 110 SER A O 1
ATOM 847 N N . ASN A 1 111 ? -7.493 15.362 0.318 1.00 79.38 111 ASN A N 1
ATOM 848 C CA . ASN A 1 111 ? -7.454 16.208 -0.881 1.00 79.38 111 ASN A CA 1
ATOM 849 C C . ASN A 1 111 ? -6.164 17.032 -1.011 1.00 79.38 111 ASN A C 1
ATOM 851 O O . ASN A 1 111 ? -5.845 17.502 -2.101 1.00 79.38 111 ASN A O 1
ATOM 855 N N . LEU A 1 112 ? -5.404 17.198 0.074 1.00 80.44 112 LEU A N 1
ATOM 856 C CA . LEU A 1 112 ? -4.111 17.885 0.051 1.00 80.44 112 LEU A CA 1
ATOM 857 C C . LEU A 1 112 ? -2.968 16.970 -0.415 1.00 80.44 112 LEU A C 1
ATOM 859 O O . LEU A 1 112 ? -1.898 17.471 -0.755 1.00 80.44 112 LEU A O 1
ATOM 863 N N . GLY A 1 113 ? -3.178 15.650 -0.489 1.00 80.69 113 GLY A N 1
ATOM 864 C CA . GLY A 1 113 ? -2.161 14.686 -0.932 1.00 80.69 113 GLY A CA 1
ATOM 865 C C . GLY A 1 113 ? -1.512 15.037 -2.284 1.00 80.69 113 GLY A C 1
ATOM 866 O O . GLY A 1 113 ? -0.281 15.120 -2.357 1.00 80.69 113 GLY A O 1
ATOM 867 N N . 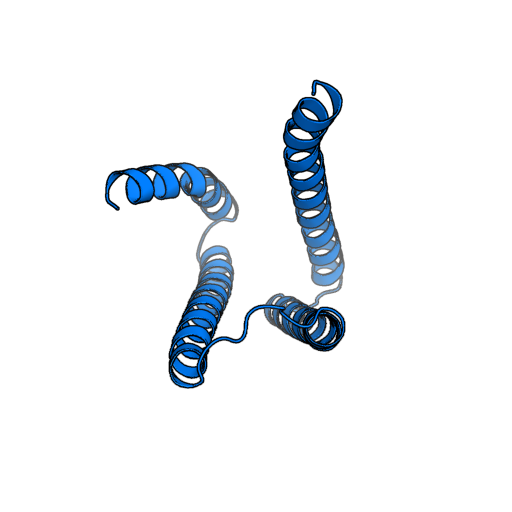PRO A 1 114 ? -2.295 15.320 -3.346 1.00 80.69 114 PRO A N 1
ATOM 868 C CA . PRO A 1 114 ? -1.755 15.755 -4.635 1.00 80.69 114 PRO A CA 1
ATOM 869 C C . PRO A 1 114 ? -0.986 17.081 -4.555 1.00 80.69 114 PRO A C 1
ATOM 871 O O . PRO A 1 114 ? 0.055 17.220 -5.192 1.00 80.69 114 PRO A O 1
ATOM 874 N N . ALA A 1 115 ? -1.455 18.034 -3.743 1.00 84.56 115 ALA A N 1
ATOM 875 C CA . ALA A 1 115 ? -0.811 19.336 -3.579 1.00 84.56 115 ALA A CA 1
ATOM 876 C C . ALA A 1 115 ? 0.571 19.211 -2.915 1.00 84.56 115 ALA A C 1
ATOM 878 O O . ALA A 1 115 ? 1.551 19.754 -3.423 1.00 84.56 115 ALA A O 1
ATOM 879 N N . PHE A 1 116 ? 0.682 18.430 -1.835 1.00 81.56 116 PHE A N 1
ATOM 880 C CA . PHE A 1 116 ? 1.974 18.142 -1.200 1.00 81.56 116 PHE A CA 1
ATOM 881 C C . PHE A 1 116 ? 2.924 17.388 -2.133 1.00 81.56 116 PHE A C 1
ATOM 883 O O . PHE A 1 116 ? 4.115 17.689 -2.162 1.00 81.56 116 PHE A O 1
ATOM 890 N N . THR A 1 117 ? 2.400 16.446 -2.922 1.00 83.94 117 THR A N 1
ATOM 891 C CA . THR A 1 117 ? 3.201 15.699 -3.903 1.00 83.94 117 THR A CA 1
ATOM 892 C C . THR A 1 117 ? 3.797 16.635 -4.956 1.00 83.94 117 THR A C 1
ATOM 894 O O . THR A 1 117 ? 4.977 16.514 -5.270 1.00 83.94 117 THR A O 1
ATOM 897 N N . PHE A 1 118 ? 3.025 17.611 -5.446 1.00 87.56 118 PHE A N 1
ATOM 898 C CA . PHE A 1 118 ? 3.516 18.628 -6.380 1.00 87.56 118 PHE A CA 1
ATOM 899 C C . PHE A 1 118 ? 4.601 19.517 -5.767 1.00 87.56 118 PHE A C 1
ATOM 901 O O . PHE A 1 118 ? 5.622 19.753 -6.404 1.00 87.56 118 PHE A O 1
ATOM 908 N N . ILE A 1 119 ? 4.407 19.982 -4.529 1.00 89.38 119 ILE A N 1
ATOM 909 C CA . ILE A 1 119 ? 5.399 20.819 -3.836 1.00 89.38 119 ILE A CA 1
ATOM 910 C C . ILE A 1 119 ? 6.715 20.054 -3.659 1.00 89.38 119 ILE A C 1
ATOM 912 O O . ILE A 1 119 ? 7.778 20.578 -3.980 1.00 89.38 119 ILE A O 1
ATOM 916 N N . LEU A 1 120 ? 6.651 18.802 -3.199 1.00 83.00 120 LEU A N 1
ATOM 917 C CA . LEU A 1 120 ? 7.834 17.952 -3.055 1.00 83.00 120 LEU A CA 1
ATOM 918 C C . LEU A 1 120 ? 8.519 17.698 -4.402 1.00 83.00 120 LEU A C 1
ATOM 920 O O . LEU A 1 120 ? 9.738 17.773 -4.466 1.00 83.00 120 LEU A O 1
ATOM 924 N N . ALA A 1 121 ? 7.755 17.457 -5.469 1.00 88.25 121 ALA A N 1
ATOM 925 C CA . ALA A 1 121 ? 8.297 17.251 -6.813 1.00 88.25 121 ALA A CA 1
ATOM 926 C C . ALA A 1 121 ? 8.956 18.503 -7.422 1.00 88.25 121 ALA A C 1
ATOM 928 O O . ALA A 1 121 ? 9.725 18.378 -8.364 1.00 88.25 121 ALA A O 1
ATOM 929 N N . VAL A 1 122 ? 8.639 19.705 -6.930 1.00 90.56 122 VAL A N 1
ATOM 930 C CA . VAL A 1 122 ? 9.326 20.948 -7.325 1.00 90.56 122 VAL A CA 1
ATOM 931 C C . VAL A 1 122 ? 10.587 21.180 -6.488 1.00 90.56 122 VAL A C 1
ATOM 933 O O . VAL A 1 122 ? 11.544 21.781 -6.968 1.00 90.56 122 VAL A O 1
ATOM 936 N N . LEU A 1 123 ? 10.586 20.734 -5.230 1.00 88.19 123 LEU A N 1
ATOM 937 C CA . LEU A 1 123 ? 11.710 20.901 -4.305 1.00 88.19 123 LEU A CA 1
ATOM 938 C C . LEU A 1 123 ? 12.838 19.874 -4.505 1.00 88.19 123 LEU A C 1
ATOM 940 O O . LEU A 1 123 ? 13.964 20.150 -4.089 1.00 88.19 123 LEU A O 1
ATOM 944 N N . PHE A 1 124 ? 12.545 18.712 -5.095 1.00 74.75 124 PHE A N 1
ATOM 945 C CA . PHE A 1 124 ? 13.476 17.601 -5.333 1.00 74.75 124 PHE A CA 1
ATOM 946 C C . PHE A 1 124 ? 13.616 17.294 -6.822 1.00 74.75 124 PHE A C 1
ATOM 948 O O . PHE A 1 124 ? 14.759 16.999 -7.239 1.00 74.75 124 PHE A O 1
#

Radius of gyration: 18.79 Å; chains: 1; bounding box: 46×38×52 Å

Organism: Gossypium gossypioides (NCBI:txid34282)

Sequence (124 aa):
MARRYCYNDVAPLIAMVTAVCTNVGVNILFKEATSKGMNQYIFITYSYVVAALVLLPLSFIFPRRATVPLLKYFYLGSRLFLLGLIGFLAQICASKGIAYSSPALASAMSNLGPAFTFILAVLF

Secondary structure (DSSP, 8-state):
-HHHHHHHHHHHHHHHHHHHHHHHHHHHHHHHHHHTT--HHHHHHHHHHHHHHHHHHHHHHS--SS---HHHHHHHHHHHHHHHHHHHHHHHHHHHHHHHS-HHHHHHHHHTHHHHHHHHHHH-

InterPro domains:
  IPR000620 EamA domain [PF00892] (17-124)
  IPR030184 WAT1-related protein [PTHR31218] (13-122)
  IPR037185 Multidrug transporter EmrE superfamily [SSF103481] (48-124)

pLDDT: mean 76.45, std 9.23, range [55.12, 91.0]